Protein AF-A0A2S6GSI5-F1 (afdb_monomer_lite)

InterPro domains:
  IPR025392 Domain of unknown function DUF4124 [PF13511] (8-55)

Radius of gyration: 44.53 Å; chains: 1; bounding box: 87×46×123 Å

Organism: NCBI:txid173365

pLDDT: mean 74.63, std 19.31, range [45.38, 98.5]

Foldseek 3Di:
DVVVVVVVVVVPPPPPQQFWKWAQDPVRDTDTDSDDDPHGPDIDTDHDDDDDVVVVVVVVVVVVVVVVVVVVVVVVVVVVVVVVVVVVVVVVVVVVVVVVVVVVVVVVVVVVVVVVVVVVVVPPDPPDDDPDDDDDDDDDDDDDDDDDDPPPPPPPPPVPPPPPPDDDDD

Sequence (170 aa):
MKKIFFILLILGISSAYAEVFKCQLKSGKTVYQSTPCQSAIKQQAIEIPKPDPRKIAEEEAKLKAWKEDFAAREAARIKAEKELQAELDRKASVEALKKSAEYQQQQAYEAKRQADALERQNMQPPQFYPYYYPSYQSLPAYPSRIPHQHQKTGKDNDGSGRAKIIFNWK

Secondary structure (DSSP, 8-state):
-HHHHHHHHHHTS------EEEEE-TTS-EEEESS--SS-S-EEEEPPPPPPHHHHHHHHHHHHHHHHHHHHHHHHHHHHHHHHHHHHHHHHHHHHHHHHHHHHHHHHHHHHHHHHHHHHHHTS---------------PPPPP--------------------------

Structure (mmCIF, N/CA/C/O backbone):
data_AF-A0A2S6GSI5-F1
#
_entry.id   AF-A0A2S6GSI5-F1
#
loop_
_atom_site.group_PDB
_atom_site.id
_atom_site.type_symbol
_atom_site.label_atom_id
_atom_site.label_alt_id
_atom_site.label_comp_id
_atom_site.label_asym_id
_atom_site.label_entity_id
_atom_site.label_seq_id
_atom_site.pdbx_PDB_ins_code
_atom_site.Cartn_x
_atom_site.Cartn_y
_atom_site.Cartn_z
_atom_site.occupancy
_atom_site.B_iso_or_equiv
_atom_site.auth_seq_id
_atom_site.auth_comp_id
_atom_site.auth_asym_id
_atom_site.auth_atom_id
_atom_site.pdbx_PDB_model_num
ATOM 1 N N . MET A 1 1 ? 2.744 -25.212 31.566 1.00 50.31 1 MET A N 1
ATOM 2 C CA . MET A 1 1 ? 2.014 -23.928 31.418 1.00 50.31 1 MET A CA 1
ATOM 3 C C . MET A 1 1 ? 0.619 -23.887 32.076 1.00 50.31 1 MET A C 1
ATOM 5 O O . MET A 1 1 ? -0.067 -22.889 31.942 1.00 50.31 1 MET A O 1
ATOM 9 N N . LYS A 1 2 ? 0.197 -24.901 32.856 1.00 55.94 2 LYS A N 1
ATOM 10 C CA . LYS A 1 2 ? -1.124 -24.921 33.532 1.00 55.94 2 LYS A CA 1
ATOM 11 C C . LYS A 1 2 ? -1.199 -24.100 34.834 1.00 55.94 2 LYS A C 1
ATOM 13 O O . LYS A 1 2 ? -2.281 -23.721 35.253 1.00 55.94 2 LYS A O 1
ATOM 18 N N . LYS A 1 3 ? -0.052 -23.802 35.462 1.00 57.28 3 LYS A N 1
ATOM 19 C CA . LYS A 1 3 ? 0.019 -23.090 36.755 1.00 57.28 3 LYS A CA 1
ATOM 20 C C . LYS A 1 3 ? -0.190 -21.572 36.639 1.00 57.28 3 LYS A C 1
ATOM 22 O O . LYS A 1 3 ? -0.630 -20.951 37.593 1.00 57.28 3 LYS A O 1
ATOM 27 N N . ILE A 1 4 ? 0.072 -20.992 35.465 1.00 68.00 4 ILE A N 1
ATOM 28 C CA . ILE A 1 4 ? -0.082 -19.546 35.221 1.00 68.00 4 ILE A CA 1
ATOM 29 C C . ILE A 1 4 ? -1.569 -19.165 35.129 1.00 68.00 4 ILE A C 1
ATOM 31 O O . ILE A 1 4 ? -1.968 -18.113 35.619 1.00 68.00 4 ILE A O 1
ATOM 35 N N . PHE A 1 5 ? -2.409 -20.063 34.601 1.00 62.84 5 PHE A N 1
ATOM 36 C CA . PHE A 1 5 ? -3.861 -19.865 34.537 1.00 62.84 5 PHE A CA 1
ATOM 37 C C . PHE A 1 5 ? -4.512 -19.752 35.924 1.00 62.84 5 PHE A C 1
ATOM 39 O O . PHE A 1 5 ? -5.444 -18.975 36.097 1.00 62.84 5 PHE A O 1
ATOM 46 N N . PHE A 1 6 ? -3.994 -20.473 36.925 1.00 62.03 6 PHE A N 1
ATOM 47 C CA . PHE A 1 6 ? -4.516 -20.406 38.294 1.00 62.03 6 PHE A CA 1
ATOM 48 C C . PHE A 1 6 ? -4.202 -19.069 38.980 1.00 62.03 6 PHE A C 1
ATOM 50 O O . PHE A 1 6 ? -5.025 -18.565 39.734 1.00 62.03 6 PHE A O 1
ATOM 57 N N . ILE A 1 7 ? -3.047 -18.464 38.682 1.00 66.19 7 ILE A N 1
ATOM 58 C CA . ILE A 1 7 ? -2.658 -17.159 39.238 1.00 66.19 7 ILE A CA 1
ATOM 59 C C . ILE A 1 7 ? -3.551 -16.050 38.664 1.00 66.19 7 ILE A C 1
ATOM 61 O O . ILE A 1 7 ? -4.054 -15.223 39.417 1.00 66.19 7 ILE A O 1
ATOM 65 N N . LEU A 1 8 ? -3.829 -16.073 37.357 1.00 63.62 8 LEU A N 1
ATOM 66 C CA . LEU A 1 8 ? -4.732 -15.108 36.713 1.00 63.62 8 LEU A CA 1
ATOM 67 C C . LEU A 1 8 ? -6.183 -15.209 37.211 1.00 63.62 8 LEU A C 1
ATOM 69 O O . LEU A 1 8 ? -6.857 -14.188 37.316 1.00 63.62 8 LEU A O 1
ATOM 73 N N . LEU A 1 9 ? -6.649 -16.411 37.568 1.00 63.88 9 LEU A N 1
ATOM 74 C CA . LEU A 1 9 ? -8.000 -16.622 38.096 1.00 63.88 9 LEU A CA 1
ATOM 75 C C . LEU A 1 9 ? -8.190 -16.010 39.499 1.00 63.88 9 LEU A C 1
ATOM 77 O O . LEU A 1 9 ? -9.261 -15.495 39.803 1.00 63.88 9 LEU A O 1
ATOM 81 N N . ILE A 1 10 ? -7.151 -16.023 40.342 1.00 62.16 10 ILE A N 1
ATOM 82 C CA . ILE A 1 10 ? -7.217 -15.492 41.717 1.00 62.16 10 ILE A CA 1
ATOM 83 C C . ILE A 1 10 ? -7.240 -13.954 41.725 1.00 62.16 10 ILE A C 1
ATOM 85 O O . ILE A 1 10 ? -7.885 -13.354 42.583 1.00 62.16 10 ILE A O 1
ATOM 89 N N . LEU A 1 11 ? -6.608 -13.299 40.743 1.00 58.34 11 LEU A N 1
ATOM 90 C CA . LEU A 1 11 ? -6.614 -11.833 40.643 1.00 58.34 11 LEU A CA 1
ATOM 91 C C . LEU A 1 11 ? -7.967 -11.247 40.191 1.00 58.34 11 LEU A C 1
ATOM 93 O O . LEU A 1 11 ? -8.198 -10.058 40.392 1.00 58.34 11 LEU A O 1
ATOM 97 N N . GLY A 1 12 ? -8.868 -12.050 39.613 1.00 55.44 12 GLY A N 1
ATOM 98 C CA . GLY A 1 12 ? -10.168 -11.585 39.108 1.00 55.44 12 GLY A CA 1
ATOM 99 C C . GLY A 1 12 ? -11.298 -11.512 40.144 1.00 55.44 12 GLY A C 1
ATOM 100 O O . GLY A 1 12 ? -12.354 -10.967 39.838 1.00 55.44 12 GLY A O 1
ATOM 101 N N . ILE A 1 13 ? -11.110 -12.055 41.354 1.00 56.53 13 ILE A N 1
ATOM 102 C CA . ILE A 1 13 ? -12.193 -12.202 42.352 1.00 56.53 13 ILE A CA 1
ATOM 103 C C . ILE A 1 13 ? -12.272 -10.999 43.309 1.00 56.53 13 ILE A C 1
ATOM 105 O O . ILE A 1 13 ? -13.268 -10.815 44.005 1.00 56.53 13 ILE A O 1
ATOM 109 N N . SER A 1 14 ? -11.275 -10.112 43.312 1.00 50.38 14 SER A N 1
ATOM 110 C CA . SER A 1 14 ? -11.303 -8.905 44.145 1.00 50.38 14 SER A CA 1
ATOM 111 C C . SER A 1 14 ? -12.050 -7.762 43.449 1.00 50.38 14 SER A C 1
ATOM 113 O O . SER A 1 14 ? -11.493 -6.701 43.174 1.00 50.38 14 SER A O 1
ATOM 115 N N . SER A 1 15 ? -13.346 -7.950 43.179 1.00 45.88 15 SER A N 1
ATOM 116 C CA . SER A 1 15 ? -14.259 -6.816 43.011 1.00 45.88 15 SER A CA 1
ATOM 117 C C . SER A 1 15 ? -14.499 -6.198 44.391 1.00 45.88 15 SER A C 1
ATOM 119 O O . SER A 1 15 ? -15.543 -6.398 45.013 1.00 45.88 15 SER A O 1
ATOM 121 N N . ALA A 1 16 ? -13.490 -5.505 44.917 1.00 51.78 16 ALA A N 1
ATOM 122 C CA . ALA A 1 16 ? -13.655 -4.690 46.105 1.00 51.78 16 ALA A CA 1
ATOM 123 C C . ALA A 1 16 ? -14.651 -3.582 45.748 1.00 51.78 16 ALA A C 1
ATOM 125 O O . ALA A 1 16 ? -14.355 -2.718 44.921 1.00 51.78 16 ALA A O 1
ATOM 126 N N . TYR A 1 17 ? -15.852 -3.643 46.323 1.00 47.53 17 TYR A N 1
ATOM 127 C CA . TYR A 1 17 ? -16.783 -2.524 46.312 1.00 47.53 17 TYR A CA 1
ATOM 128 C C . TYR A 1 17 ? -16.047 -1.338 46.941 1.00 47.53 17 TYR A C 1
ATOM 130 O O . TYR A 1 17 ? -15.781 -1.326 48.140 1.00 47.53 17 TYR A O 1
ATOM 138 N N . ALA A 1 18 ? -15.593 -0.410 46.101 1.00 61.09 18 ALA A N 1
ATOM 139 C CA . ALA A 1 18 ? -14.756 0.697 46.525 1.00 61.09 18 ALA A CA 1
ATOM 140 C C . ALA A 1 18 ? -15.632 1.741 47.222 1.00 61.09 18 ALA A C 1
ATOM 142 O O . ALA A 1 18 ? -16.114 2.686 46.603 1.00 61.09 18 ALA A O 1
ATOM 143 N N . GLU A 1 19 ? -15.867 1.550 48.515 1.00 61.75 19 GLU A N 1
ATOM 144 C CA . GLU A 1 19 ? -16.396 2.597 49.380 1.00 61.75 19 GLU A CA 1
ATOM 145 C C . GLU A 1 19 ? -15.318 3.681 49.517 1.00 61.75 19 GLU A C 1
ATOM 147 O O . GLU A 1 19 ? -14.198 3.419 49.961 1.00 61.75 19 GLU A O 1
ATOM 152 N N . VAL A 1 20 ? -15.622 4.903 49.072 1.00 68.38 20 VAL A N 1
ATOM 153 C CA . VAL A 1 20 ? -14.706 6.042 49.205 1.00 68.38 20 VAL A CA 1
ATOM 154 C C . VAL A 1 20 ? -15.131 6.847 50.424 1.00 68.38 20 VAL A C 1
ATOM 156 O O . VAL A 1 20 ? -16.208 7.444 50.458 1.00 68.38 20 VAL A O 1
ATOM 159 N N . PHE A 1 21 ? -14.274 6.883 51.439 1.00 68.94 21 PHE A N 1
ATOM 160 C CA . PHE A 1 21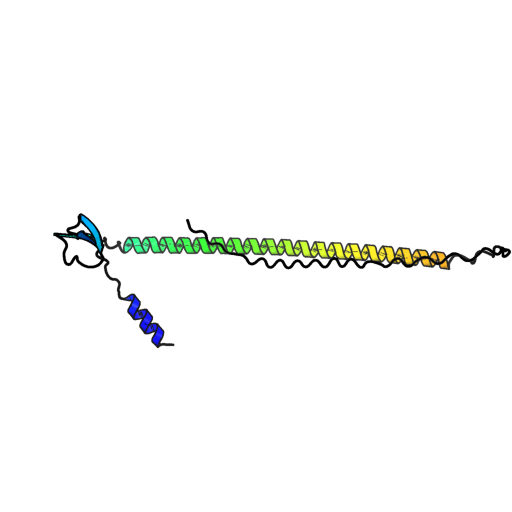 ? -14.504 7.640 52.660 1.00 68.94 21 PHE A CA 1
ATOM 161 C C . PHE A 1 21 ? -13.872 9.022 52.547 1.00 68.94 21 PHE A C 1
ATOM 163 O O . PHE A 1 21 ? -12.680 9.165 52.259 1.00 68.94 21 PHE A O 1
ATOM 170 N N . LYS A 1 22 ? -14.667 10.061 52.808 1.00 74.25 22 LYS A N 1
ATOM 171 C CA . LYS A 1 22 ? -14.162 11.430 52.948 1.00 74.25 22 LYS A CA 1
ATOM 172 C C . LYS A 1 22 ? -13.726 11.658 54.395 1.00 74.25 22 LYS A C 1
ATOM 174 O O . LYS A 1 22 ? -14.571 11.802 55.278 1.00 74.25 22 LYS A O 1
ATOM 179 N N . CYS A 1 23 ? -12.420 11.721 54.635 1.00 75.19 23 CYS A N 1
ATOM 180 C CA . CYS A 1 23 ? -11.842 11.994 55.948 1.00 75.19 23 CYS A CA 1
ATOM 181 C C . CYS A 1 23 ? -11.523 13.487 56.095 1.00 75.19 23 CYS A C 1
ATOM 183 O O . CYS A 1 23 ? -10.783 14.048 55.283 1.00 75.19 23 CYS A O 1
ATOM 185 N N . GLN A 1 24 ? -12.029 14.132 57.150 1.00 76.19 24 GLN A N 1
ATOM 186 C CA . GLN A 1 24 ? -11.548 15.449 57.586 1.00 76.19 24 GLN A CA 1
ATOM 187 C C . GLN A 1 24 ? -10.546 15.282 58.731 1.00 76.19 24 GLN A C 1
ATOM 189 O O . GLN A 1 24 ? -10.906 14.839 59.825 1.00 76.19 24 GLN A O 1
ATOM 194 N N . LEU A 1 25 ? -9.282 15.626 58.474 1.00 73.38 25 LEU A N 1
ATOM 195 C CA . LEU A 1 25 ? -8.243 15.622 59.500 1.00 73.38 25 LEU A CA 1
ATOM 196 C C . LEU A 1 25 ? -8.404 16.831 60.431 1.00 73.38 25 LEU A C 1
ATOM 198 O O . LEU A 1 25 ? -8.925 17.871 60.034 1.00 73.38 25 LEU A O 1
ATOM 202 N N . LYS A 1 26 ? -7.870 16.728 61.654 1.00 71.06 26 LYS A N 1
ATOM 203 C CA . LYS A 1 26 ? -7.852 17.828 62.642 1.00 71.06 26 LYS A CA 1
ATOM 204 C C . LYS A 1 26 ? -7.150 19.100 62.139 1.00 71.06 26 LYS A C 1
ATOM 206 O O . LYS A 1 26 ? -7.404 20.176 62.657 1.00 71.06 26 LYS A O 1
ATOM 211 N N . SER A 1 27 ? -6.303 18.980 61.116 1.00 73.50 27 SER A N 1
ATOM 212 C CA . SER A 1 27 ? -5.644 20.093 60.422 1.00 73.50 27 SER A CA 1
ATOM 213 C C . SER A 1 27 ? -6.534 20.818 59.399 1.00 73.50 27 SER A C 1
ATOM 215 O O . SER A 1 27 ? -6.054 21.711 58.710 1.00 73.50 27 SER A O 1
ATOM 217 N N . GLY A 1 28 ? -7.800 20.416 59.239 1.00 72.75 28 GLY A N 1
ATOM 218 C CA . GLY A 1 28 ? -8.735 20.988 58.260 1.00 72.75 28 GLY A CA 1
ATOM 219 C C . GLY A 1 28 ? -8.588 20.438 56.835 1.00 72.75 28 GLY A C 1
ATOM 220 O O . GLY A 1 28 ? -9.383 20.773 55.959 1.00 72.75 28 GLY A O 1
ATOM 221 N N . LYS A 1 29 ? -7.608 19.561 56.577 1.00 74.50 29 LYS A N 1
ATOM 222 C CA . LYS A 1 29 ? -7.389 18.943 55.260 1.00 74.50 29 LYS A CA 1
ATOM 223 C C . LYS A 1 29 ? -8.383 17.801 55.009 1.00 74.50 29 LYS A C 1
ATOM 225 O O . LYS A 1 29 ? -8.583 16.948 55.875 1.00 74.50 29 LYS A O 1
ATOM 230 N N . THR A 1 30 ? -8.969 17.763 53.810 1.00 77.69 30 THR A N 1
ATOM 231 C CA . THR A 1 30 ? -9.819 16.654 53.342 1.00 77.69 30 THR A CA 1
ATOM 232 C C . THR A 1 30 ? -8.996 15.648 52.544 1.00 77.69 30 THR A C 1
ATOM 234 O O . THR A 1 30 ? -8.213 16.030 51.674 1.00 77.69 30 THR A O 1
ATOM 237 N N . VAL A 1 31 ? -9.150 14.361 52.850 1.00 77.56 31 VAL A N 1
ATOM 238 C CA . VAL A 1 31 ? -8.490 13.260 52.133 1.00 77.56 31 VAL A CA 1
ATOM 239 C C . VAL A 1 31 ? -9.532 12.189 51.830 1.00 77.56 31 VAL A C 1
ATOM 241 O O . VAL A 1 31 ? -10.318 11.833 52.706 1.00 77.56 31 VAL A O 1
ATOM 244 N N . TYR A 1 32 ? -9.545 11.697 50.593 1.00 77.81 32 TYR A N 1
ATOM 245 C CA . TYR A 1 32 ? -10.397 10.588 50.170 1.00 77.81 32 TYR A CA 1
ATOM 246 C C . TYR A 1 32 ? -9.593 9.294 50.262 1.00 77.81 32 TYR A C 1
ATOM 248 O O . TYR A 1 32 ? -8.506 9.208 49.688 1.00 77.81 32 TYR A O 1
ATOM 256 N N . GLN A 1 33 ? -10.091 8.317 51.013 1.00 74.19 33 GLN A N 1
ATOM 257 C CA . GLN A 1 33 ? -9.425 7.029 51.206 1.00 74.19 33 GLN A CA 1
ATOM 258 C C . GLN A 1 33 ? -10.407 5.889 50.954 1.00 74.19 33 GLN A C 1
ATOM 260 O O . GLN A 1 33 ? -11.599 6.022 51.213 1.00 74.19 33 GLN A O 1
ATOM 265 N N . SER A 1 34 ? -9.899 4.762 50.460 1.00 72.75 34 SER A N 1
ATOM 266 C CA . SER A 1 34 ? -10.656 3.511 50.320 1.00 72.75 34 SER A CA 1
ATOM 267 C C . SER A 1 34 ? -10.791 2.743 51.642 1.00 72.75 34 SER A C 1
ATOM 269 O O . SER A 1 34 ? -11.499 1.746 51.712 1.00 72.75 34 SER A O 1
ATOM 271 N N . THR A 1 35 ? -10.102 3.190 52.696 1.00 73.06 35 THR A N 1
ATOM 272 C CA . THR A 1 35 ? -10.132 2.605 54.041 1.00 73.06 35 THR A CA 1
ATOM 273 C C . THR A 1 35 ? -10.807 3.550 55.042 1.00 73.06 35 THR A C 1
ATOM 275 O O . THR A 1 35 ? -10.653 4.768 54.907 1.00 73.06 35 THR A O 1
ATOM 278 N N . PRO A 1 36 ? -11.506 3.033 56.073 1.00 71.00 36 PRO A N 1
ATOM 279 C CA . PRO A 1 36 ? -12.120 3.851 57.118 1.00 71.00 36 PRO A CA 1
ATOM 280 C C . PRO A 1 36 ? -11.113 4.758 57.837 1.00 71.00 36 PRO A C 1
ATOM 282 O O . PRO A 1 36 ? -9.984 4.355 58.123 1.00 71.00 36 PRO A O 1
ATOM 285 N N . CYS A 1 37 ? -11.524 5.983 58.167 1.00 71.62 37 CYS A N 1
ATOM 286 C CA . CYS A 1 37 ? -10.646 6.961 58.802 1.00 71.62 37 CYS A CA 1
ATOM 287 C C . CYS A 1 37 ? -10.364 6.559 60.266 1.00 71.62 37 CYS A C 1
ATOM 289 O O . CYS A 1 37 ? -11.254 6.653 61.103 1.00 71.62 37 CYS A O 1
ATOM 291 N N . GLN A 1 38 ? -9.128 6.186 60.619 1.00 65.44 38 GLN A N 1
ATOM 292 C CA . GLN A 1 38 ? -8.787 5.790 62.001 1.00 65.44 38 GLN A CA 1
ATOM 293 C C . GLN A 1 38 ? -8.900 6.926 63.043 1.00 65.44 38 GLN A C 1
ATOM 295 O O . GLN A 1 38 ? -9.008 6.650 64.233 1.00 65.44 38 GLN A O 1
ATOM 300 N N . SER A 1 39 ? -8.843 8.203 62.633 1.00 61.09 39 SER A N 1
ATOM 301 C CA . SER A 1 39 ? -8.720 9.351 63.556 1.00 61.09 39 SER A CA 1
ATOM 302 C C . SER A 1 39 ? -9.481 10.624 63.139 1.00 61.09 39 SER A C 1
ATOM 304 O O . SER A 1 39 ? -9.190 11.717 63.638 1.00 61.09 39 SER A O 1
ATOM 306 N N . ALA A 1 40 ? -10.451 10.516 62.223 1.00 56.25 40 ALA A N 1
ATOM 307 C CA . ALA A 1 40 ? -11.225 11.664 61.735 1.00 56.25 40 ALA A CA 1
ATOM 308 C C . ALA A 1 40 ? -12.460 11.954 62.608 1.00 56.25 40 ALA A C 1
ATOM 310 O O . ALA A 1 40 ? -13.137 11.041 63.064 1.00 56.25 40 ALA A O 1
ATOM 311 N N . ILE A 1 41 ? -12.779 13.242 62.798 1.00 57.06 41 ILE A N 1
ATOM 312 C CA . ILE A 1 41 ? -13.914 13.715 63.622 1.00 57.06 41 ILE A CA 1
ATOM 313 C C . ILE A 1 41 ? -15.270 13.409 62.953 1.00 57.06 41 ILE A C 1
ATOM 315 O O . ILE A 1 41 ? -16.281 13.257 63.634 1.00 57.06 41 ILE A O 1
ATOM 319 N N . LYS A 1 42 ? -15.302 13.317 61.617 1.00 55.66 42 LYS A N 1
ATOM 320 C CA . LYS A 1 42 ? -16.481 12.947 60.823 1.00 55.66 42 LYS A CA 1
ATOM 321 C C . LYS A 1 42 ? -16.048 12.090 59.634 1.00 55.66 42 LYS A C 1
ATOM 323 O O . LYS A 1 42 ? -15.140 12.479 58.898 1.00 55.66 42 LYS A O 1
ATOM 328 N N . GLN A 1 43 ? -16.712 10.952 59.453 1.00 52.25 43 GLN A N 1
ATOM 329 C CA . GLN A 1 43 ? -16.573 10.062 58.303 1.00 52.25 43 GLN A CA 1
ATOM 330 C C . GLN A 1 43 ? -17.906 10.057 57.556 1.00 52.25 43 GLN A C 1
ATOM 332 O O . GLN A 1 43 ? -18.955 9.856 58.163 1.00 52.25 43 GLN A O 1
ATOM 337 N N . GLN A 1 44 ? -17.865 10.303 56.249 1.00 59.81 44 GLN A N 1
ATOM 338 C CA . GLN A 1 44 ? -19.024 10.164 55.372 1.00 59.81 44 GLN A CA 1
ATOM 339 C C . GLN A 1 44 ? -18.655 9.148 54.293 1.00 59.81 44 GLN A C 1
ATOM 341 O O . GLN A 1 44 ? -17.707 9.370 53.533 1.00 59.81 44 GLN A O 1
ATOM 346 N N . ALA A 1 45 ? -19.344 8.007 54.301 1.00 58.31 45 ALA A N 1
ATOM 347 C CA . ALA A 1 45 ? -19.236 7.003 53.256 1.00 58.31 45 ALA A CA 1
ATOM 348 C C . ALA A 1 45 ? -19.924 7.547 52.002 1.00 58.31 45 ALA A C 1
ATOM 350 O O . ALA A 1 45 ? -21.074 7.986 52.064 1.00 58.31 45 ALA A O 1
ATOM 351 N N . ILE A 1 46 ? -19.203 7.580 50.885 1.00 63.53 46 ILE A N 1
ATOM 352 C CA . ILE A 1 46 ? -19.783 7.904 49.587 1.00 63.53 46 ILE A CA 1
ATOM 353 C C . ILE A 1 46 ? -20.165 6.570 48.955 1.00 63.53 46 ILE A C 1
ATOM 355 O O . ILE A 1 46 ? -19.300 5.827 48.491 1.00 63.53 46 ILE A O 1
ATOM 359 N N . GLU A 1 47 ? -21.457 6.251 48.978 1.00 63.81 47 GLU A N 1
ATOM 360 C CA . GLU A 1 47 ? -21.984 5.075 48.294 1.00 63.81 47 GLU A CA 1
ATOM 361 C C . GLU A 1 47 ? -21.939 5.308 46.783 1.00 63.81 47 GLU A C 1
ATOM 363 O O . GLU A 1 47 ? -22.578 6.219 46.253 1.00 63.81 47 GLU A O 1
ATOM 368 N N . ILE A 1 48 ? -21.163 4.484 46.077 1.00 69.31 48 ILE A N 1
ATOM 369 C CA . ILE A 1 48 ? -21.188 4.451 44.616 1.00 69.31 48 ILE A CA 1
ATOM 370 C C . ILE A 1 48 ? -22.392 3.591 44.209 1.00 69.31 48 ILE A C 1
ATOM 372 O O . ILE A 1 48 ? -22.414 2.397 44.528 1.00 69.31 48 ILE A O 1
ATOM 376 N N . PRO A 1 49 ? -23.399 4.153 43.517 1.00 71.81 49 PRO A N 1
ATOM 377 C CA . PRO A 1 49 ? -24.579 3.397 43.127 1.00 71.81 49 PRO A CA 1
ATOM 378 C C . PRO A 1 49 ? -24.186 2.273 42.165 1.00 71.81 49 PRO A C 1
ATOM 380 O O . PRO A 1 49 ? -23.492 2.496 41.170 1.00 71.81 49 PRO A O 1
ATOM 383 N N . LYS A 1 50 ? -24.637 1.050 42.465 1.00 75.00 50 LYS A N 1
ATOM 384 C CA . LYS A 1 50 ? -24.410 -0.108 41.596 1.00 75.00 50 LYS A CA 1
ATOM 385 C C . LYS A 1 50 ? -25.090 0.143 40.242 1.00 75.00 50 LYS A C 1
ATOM 387 O O . LYS A 1 50 ? -26.275 0.481 40.228 1.00 75.00 50 LYS A O 1
ATOM 392 N N . PRO A 1 51 ? -24.372 -0.004 39.118 1.00 73.56 51 PRO A N 1
ATOM 393 C CA . PRO A 1 51 ? -24.964 0.183 37.802 1.00 73.56 51 PRO A CA 1
ATOM 394 C C . PRO A 1 51 ? -26.070 -0.850 37.556 1.00 73.56 51 PRO A C 1
ATOM 396 O O . PRO A 1 51 ? -25.942 -2.017 37.926 1.00 73.56 51 PRO A O 1
ATOM 399 N N . ASP A 1 52 ? -27.165 -0.402 36.937 1.00 83.62 52 ASP A N 1
ATOM 400 C CA . ASP A 1 52 ? -28.299 -1.256 36.583 1.00 83.62 52 ASP A CA 1
ATOM 401 C C . ASP A 1 52 ? -27.860 -2.288 35.524 1.00 83.62 52 ASP A C 1
ATOM 403 O O . ASP A 1 52 ? -27.417 -1.886 34.440 1.00 83.62 52 ASP A O 1
ATOM 407 N N . PRO A 1 53 ? -27.987 -3.603 35.789 1.00 82.44 53 PRO A N 1
ATOM 408 C CA . PRO A 1 53 ? -27.569 -4.648 34.856 1.00 82.44 53 PRO A CA 1
ATOM 409 C C . PRO A 1 53 ? -28.255 -4.554 33.486 1.00 82.44 53 PRO A C 1
ATOM 411 O O . PRO A 1 53 ? -27.665 -4.963 32.486 1.00 82.44 53 PRO A O 1
ATOM 414 N N . ARG A 1 54 ? -29.460 -3.970 33.395 1.00 82.44 54 ARG A N 1
ATOM 415 C CA . ARG A 1 54 ? -30.132 -3.751 32.102 1.00 82.44 54 ARG A CA 1
ATOM 416 C C . ARG A 1 54 ? -29.426 -2.704 31.247 1.00 82.44 54 ARG A C 1
ATOM 418 O O . ARG A 1 54 ? -29.311 -2.888 30.039 1.00 82.44 54 ARG A O 1
ATOM 425 N N . LYS A 1 55 ? -28.912 -1.640 31.871 1.00 84.12 55 LYS A N 1
ATOM 426 C CA . LYS A 1 55 ? -28.161 -0.590 31.169 1.00 84.12 55 LYS A CA 1
ATOM 427 C C . LYS A 1 55 ? -26.819 -1.106 30.666 1.00 84.12 55 LYS A C 1
ATOM 429 O O . LYS A 1 55 ? -26.412 -0.752 29.570 1.00 84.12 55 LYS A O 1
ATOM 434 N N . ILE A 1 56 ? -26.162 -1.982 31.428 1.00 86.06 56 ILE A N 1
ATOM 435 C CA . ILE A 1 56 ? -24.909 -2.615 30.994 1.00 86.06 56 ILE A CA 1
ATOM 436 C C . ILE A 1 56 ? -25.151 -3.461 29.739 1.00 86.06 56 ILE A C 1
ATOM 438 O O . ILE A 1 56 ? -24.440 -3.296 28.754 1.00 86.06 56 ILE A O 1
ATOM 442 N N . ALA A 1 57 ? -26.194 -4.297 29.734 1.00 88.62 57 ALA A N 1
ATOM 443 C CA . ALA A 1 57 ? -26.517 -5.138 28.581 1.00 88.62 57 ALA A CA 1
ATOM 444 C C . ALA A 1 57 ? -26.865 -4.321 27.319 1.00 88.62 57 ALA A C 1
ATOM 446 O O . ALA A 1 57 ? -26.480 -4.695 26.211 1.00 88.62 57 ALA A O 1
ATOM 447 N N . GLU A 1 58 ? -27.569 -3.196 27.473 1.00 89.44 58 GLU A N 1
ATOM 448 C CA . GLU A 1 58 ? -27.899 -2.306 26.355 1.00 89.44 58 GLU A CA 1
ATOM 449 C C . GLU A 1 58 ? -26.651 -1.620 25.777 1.00 89.44 58 GLU A C 1
ATOM 451 O O . GLU A 1 58 ? -26.464 -1.586 24.559 1.00 89.44 58 GLU A O 1
ATOM 456 N N . GLU A 1 59 ? -25.763 -1.116 26.635 1.00 89.94 59 GLU A N 1
ATOM 457 C CA . GLU A 1 59 ? -24.516 -0.479 26.203 1.00 89.94 59 GLU A CA 1
ATOM 458 C C . GLU A 1 59 ? -23.531 -1.488 25.591 1.00 89.94 59 GLU A C 1
ATOM 460 O O . GLU A 1 59 ? -22.868 -1.184 24.598 1.00 89.94 59 GLU A O 1
ATOM 465 N N . GLU A 1 60 ? -23.484 -2.723 26.096 1.00 91.06 60 GLU A N 1
ATOM 466 C CA . GLU A 1 60 ? -22.719 -3.811 25.478 1.00 91.06 60 GLU A CA 1
ATOM 467 C C . GLU A 1 60 ? -23.251 -4.167 24.084 1.00 91.06 60 GLU A C 1
ATOM 469 O O . GLU A 1 60 ? -22.461 -4.364 23.153 1.00 91.06 60 GLU A O 1
ATOM 474 N N . ALA A 1 61 ? -24.575 -4.194 23.905 1.00 92.81 61 ALA A N 1
ATOM 475 C CA . ALA A 1 61 ? -25.192 -4.424 22.602 1.00 92.81 61 ALA A CA 1
ATOM 476 C C . ALA A 1 61 ? -24.869 -3.293 21.611 1.00 92.81 61 ALA A C 1
ATOM 478 O O . ALA A 1 61 ? -24.486 -3.569 20.470 1.00 92.81 61 ALA A O 1
ATOM 479 N N . LYS A 1 62 ? -24.939 -2.028 22.050 1.00 93.75 62 LYS A N 1
ATOM 480 C CA . LYS A 1 62 ? -24.536 -0.865 21.237 1.00 93.75 62 LYS A CA 1
ATOM 481 C C . LYS A 1 62 ? -23.059 -0.921 20.864 1.00 93.75 62 LYS A C 1
ATOM 483 O O . LYS A 1 62 ? -22.712 -0.691 19.706 1.00 93.75 62 LYS A O 1
ATOM 488 N N . LEU A 1 63 ? -22.189 -1.272 21.811 1.00 95.06 63 LEU A N 1
ATOM 489 C CA . LEU A 1 63 ? -20.755 -1.400 21.560 1.00 95.06 63 LEU A CA 1
ATOM 490 C C . LEU A 1 63 ? -20.463 -2.513 20.551 1.00 95.06 63 LEU A C 1
ATOM 492 O O . LEU A 1 63 ? -19.598 -2.349 19.690 1.00 95.06 63 LEU A O 1
ATOM 496 N N . LYS A 1 64 ? -21.174 -3.640 20.643 1.00 96.50 64 LYS A N 1
ATOM 497 C CA . LYS A 1 64 ? -21.041 -4.740 19.687 1.00 96.50 64 LYS A CA 1
ATOM 498 C C . LYS A 1 64 ? -21.473 -4.309 18.284 1.00 96.50 64 LYS A C 1
ATOM 500 O O . LYS A 1 64 ? -20.691 -4.476 17.352 1.00 96.50 64 LYS A O 1
ATOM 505 N N . ALA A 1 65 ? -22.641 -3.682 18.155 1.00 96.75 65 ALA A N 1
ATOM 506 C CA . ALA A 1 65 ? -23.131 -3.170 16.875 1.00 96.75 65 ALA A CA 1
ATOM 507 C C . ALA A 1 65 ? -22.170 -2.137 16.260 1.00 96.75 65 ALA A C 1
ATOM 509 O O . ALA A 1 65 ? -21.860 -2.201 15.073 1.00 96.75 65 ALA A O 1
ATOM 510 N N . TRP A 1 66 ? -21.630 -1.226 17.076 1.00 97.06 66 TRP A N 1
ATOM 511 C CA . TRP A 1 66 ? -20.644 -0.247 16.620 1.00 97.06 66 TRP A CA 1
ATOM 512 C C . TRP A 1 66 ? -19.344 -0.904 16.140 1.00 97.06 66 TRP A C 1
ATOM 514 O O . TRP A 1 66 ? -18.809 -0.519 15.102 1.00 97.06 66 TRP A O 1
ATOM 524 N N . LYS A 1 67 ? -18.841 -1.919 16.857 1.00 97.38 67 LYS A N 1
ATOM 525 C CA . LYS A 1 67 ? -17.637 -2.664 16.451 1.00 97.38 67 LYS A CA 1
ATOM 526 C C . LYS A 1 67 ? -17.839 -3.399 15.130 1.00 97.38 67 LYS A C 1
ATOM 528 O O . LYS A 1 67 ? -16.925 -3.418 14.310 1.00 97.38 67 LYS A O 1
ATOM 533 N N . GLU A 1 68 ? -19.008 -4.000 14.933 1.0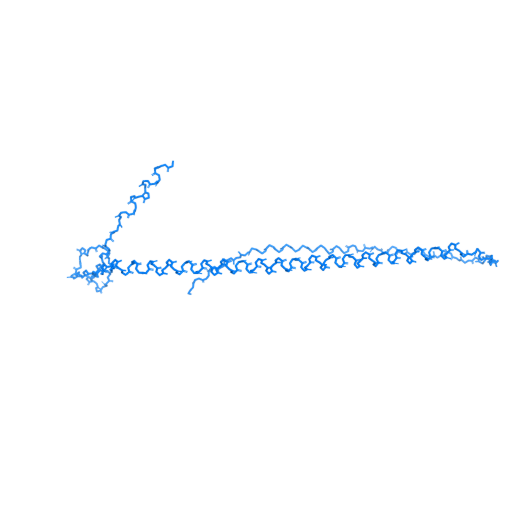0 97.38 68 GLU A N 1
ATOM 534 C CA . GLU A 1 68 ? -19.355 -4.700 13.694 1.00 97.38 68 GLU A CA 1
ATOM 535 C C . GLU A 1 68 ? -19.438 -3.730 12.508 1.00 97.38 68 GLU A C 1
ATOM 537 O O . GLU A 1 68 ? -18.818 -3.982 11.474 1.00 97.38 68 GLU A O 1
ATOM 542 N N . ASP A 1 69 ? -20.107 -2.584 12.672 1.00 96.69 69 ASP A N 1
ATOM 543 C CA . ASP A 1 69 ? -20.190 -1.552 11.630 1.00 96.69 69 ASP A CA 1
ATOM 544 C C . ASP A 1 69 ? -18.811 -0.942 11.320 1.00 96.69 69 ASP A C 1
ATOM 546 O O . ASP A 1 69 ? -18.424 -0.796 10.159 1.00 96.69 69 ASP A O 1
ATOM 550 N N . PHE A 1 70 ? -18.009 -0.661 12.351 1.00 97.50 70 PHE A N 1
ATOM 551 C CA . PHE A 1 70 ? -16.640 -0.183 12.172 1.00 97.50 70 PHE A CA 1
ATOM 552 C C . PHE A 1 70 ? -15.784 -1.193 11.397 1.00 97.50 70 PHE A C 1
ATOM 554 O O . PHE A 1 70 ? -15.109 -0.820 10.438 1.00 97.50 70 PHE A O 1
ATOM 561 N N . ALA A 1 71 ? -15.845 -2.476 11.764 1.00 97.56 71 ALA A N 1
ATOM 562 C CA . ALA A 1 71 ? -15.108 -3.531 11.075 1.00 97.56 71 ALA A CA 1
ATOM 563 C C . ALA A 1 71 ? -15.549 -3.683 9.611 1.00 97.56 71 ALA A C 1
ATOM 565 O O . ALA A 1 71 ? -14.701 -3.856 8.733 1.00 97.56 71 ALA A O 1
ATOM 566 N N . ALA A 1 72 ? -16.850 -3.576 9.328 1.00 97.25 72 ALA A N 1
ATOM 567 C CA . ALA A 1 72 ? -17.376 -3.639 7.967 1.00 97.25 72 ALA A CA 1
ATOM 568 C C . ALA A 1 72 ? -16.881 -2.466 7.104 1.00 97.25 72 ALA A C 1
ATOM 570 O O . ALA A 1 72 ? -16.421 -2.674 5.977 1.00 97.25 72 ALA A O 1
ATOM 571 N N . ARG A 1 73 ? -16.914 -1.241 7.642 1.00 96.81 73 ARG A N 1
ATOM 572 C CA . ARG A 1 73 ? -16.407 -0.043 6.951 1.00 96.81 73 ARG A CA 1
ATOM 573 C C . ARG A 1 73 ? -14.907 -0.121 6.704 1.00 96.81 73 ARG A C 1
ATOM 575 O O . ARG A 1 73 ? -14.448 0.204 5.611 1.00 96.81 73 ARG A O 1
ATOM 582 N N . GLU A 1 74 ? -14.155 -0.581 7.696 1.00 97.81 74 GLU A N 1
ATOM 583 C CA . GLU A 1 74 ? -12.709 -0.738 7.583 1.00 97.81 74 GLU A CA 1
ATOM 584 C C . GLU A 1 74 ? -12.344 -1.785 6.522 1.00 97.81 74 GLU A C 1
ATOM 586 O O . GLU A 1 74 ? -11.507 -1.532 5.656 1.00 97.81 74 GLU A O 1
ATOM 591 N N . ALA A 1 75 ? -13.037 -2.927 6.508 1.00 97.81 75 ALA A N 1
ATOM 592 C CA . ALA A 1 75 ? -12.850 -3.956 5.489 1.00 97.81 75 ALA A CA 1
ATOM 593 C C . ALA A 1 75 ? -13.174 -3.441 4.075 1.00 97.81 75 ALA A C 1
ATOM 595 O O . ALA A 1 75 ? -12.427 -3.716 3.132 1.00 97.81 75 ALA A O 1
ATOM 596 N N . ALA A 1 76 ? -14.251 -2.663 3.924 1.00 97.62 76 ALA A N 1
ATOM 597 C CA . ALA A 1 76 ? -14.610 -2.037 2.654 1.00 97.62 76 ALA A CA 1
ATOM 598 C C . ALA A 1 76 ? -13.547 -1.030 2.189 1.00 97.62 76 ALA A C 1
ATOM 600 O O . ALA A 1 76 ? -13.165 -1.044 1.018 1.00 97.62 76 ALA A O 1
ATOM 601 N N . ARG A 1 77 ? -13.020 -0.206 3.103 1.00 97.88 77 ARG A N 1
ATOM 602 C CA . ARG A 1 77 ? -11.946 0.752 2.810 1.00 97.88 77 ARG A CA 1
ATOM 603 C C . ARG A 1 77 ? -10.675 0.051 2.338 1.00 97.88 77 ARG A C 1
ATOM 605 O O . ARG A 1 77 ? -10.156 0.393 1.281 1.00 97.88 77 ARG A O 1
ATOM 612 N N . ILE A 1 78 ? -10.220 -0.962 3.077 1.00 97.94 78 ILE A N 1
ATOM 613 C CA . ILE A 1 78 ? -9.024 -1.741 2.723 1.00 97.94 78 ILE A CA 1
ATOM 614 C C . ILE A 1 78 ? -9.203 -2.416 1.359 1.00 97.94 78 ILE A C 1
ATOM 616 O O . ILE A 1 78 ? -8.265 -2.473 0.564 1.00 97.94 78 ILE A O 1
ATOM 620 N N . LYS A 1 79 ? -10.399 -2.939 1.067 1.00 98.00 79 LYS A N 1
ATOM 621 C CA . LYS A 1 79 ? -10.689 -3.547 -0.235 1.00 98.00 79 LYS A CA 1
ATOM 622 C C . LYS A 1 79 ? -10.601 -2.519 -1.367 1.00 98.00 79 LYS A C 1
ATOM 624 O O . LYS A 1 79 ? -9.919 -2.785 -2.352 1.00 98.00 79 LYS A O 1
ATOM 629 N N . ALA A 1 80 ? -11.221 -1.352 -1.204 1.00 97.94 80 ALA A N 1
ATOM 630 C CA . ALA A 1 80 ? -11.179 -0.283 -2.201 1.00 97.94 80 ALA A CA 1
ATOM 631 C C . ALA A 1 80 ? -9.750 0.232 -2.446 1.00 97.94 80 ALA A C 1
ATOM 633 O O . ALA A 1 80 ? -9.358 0.454 -3.590 1.00 97.94 80 ALA A O 1
ATOM 634 N N . GLU A 1 81 ? -8.946 0.373 -1.390 1.00 97.75 81 GLU A N 1
ATOM 635 C CA . GLU A 1 81 ? -7.542 0.782 -1.504 1.00 97.75 81 GLU A CA 1
ATOM 636 C C . GLU A 1 81 ? -6.706 -0.254 -2.268 1.00 97.75 81 GLU A C 1
ATOM 638 O O . GLU A 1 81 ? -5.936 0.104 -3.159 1.00 97.75 81 GLU A O 1
ATOM 643 N N . LYS A 1 82 ? -6.905 -1.548 -1.988 1.00 97.94 82 LYS A N 1
ATOM 644 C CA . LYS A 1 82 ? -6.234 -2.629 -2.727 1.00 97.94 82 LYS A CA 1
ATOM 645 C C . LYS A 1 82 ? -6.617 -2.652 -4.203 1.00 97.94 82 LYS A C 1
ATOM 647 O O . LYS A 1 82 ? -5.747 -2.852 -5.045 1.00 97.94 82 LYS A O 1
ATOM 652 N N . GLU A 1 83 ? -7.895 -2.461 -4.518 1.00 97.88 83 GLU A N 1
ATOM 653 C CA . GLU A 1 83 ? -8.372 -2.398 -5.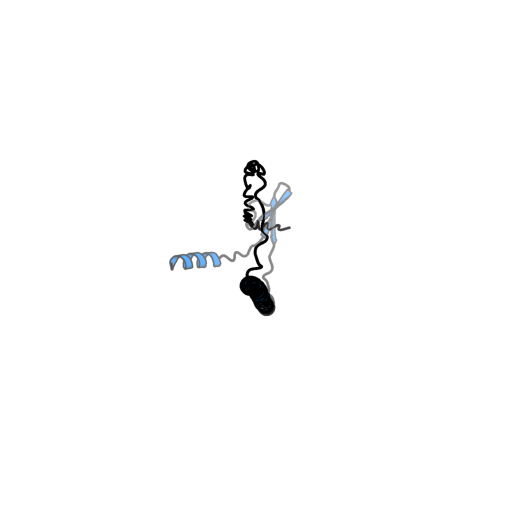905 1.00 97.88 83 GLU A CA 1
ATOM 654 C C . GLU A 1 83 ? -7.780 -1.192 -6.644 1.00 97.88 83 GLU A C 1
ATOM 656 O O . GLU A 1 83 ? -7.312 -1.333 -7.776 1.00 97.88 83 GLU A O 1
ATOM 661 N N . LEU A 1 84 ? -7.719 -0.029 -5.989 1.00 98.19 84 LEU A N 1
ATOM 662 C CA . LEU A 1 84 ? -7.084 1.163 -6.548 1.00 98.19 84 LEU A CA 1
ATOM 663 C C . LEU A 1 84 ? -5.592 0.933 -6.818 1.00 98.19 84 LEU A C 1
ATOM 665 O O . LEU A 1 84 ? -5.115 1.251 -7.908 1.00 98.19 84 LEU A O 1
ATOM 669 N N . GLN A 1 85 ? -4.869 0.357 -5.855 1.00 97.88 85 GLN A N 1
ATOM 670 C CA . GLN A 1 85 ? -3.446 0.065 -6.013 1.00 97.88 85 GLN A CA 1
ATOM 671 C C . GLN A 1 85 ? -3.203 -0.930 -7.152 1.00 97.88 85 GLN A C 1
ATOM 673 O O . GLN A 1 85 ? -2.337 -0.696 -7.991 1.00 97.88 85 GLN A O 1
ATOM 678 N N . ALA A 1 86 ? -4.009 -1.991 -7.242 1.00 98.00 86 ALA A N 1
ATOM 679 C CA . ALA A 1 86 ? -3.901 -2.969 -8.318 1.00 98.00 86 ALA A CA 1
ATOM 680 C C . ALA A 1 86 ? -4.112 -2.335 -9.706 1.00 98.00 86 ALA A C 1
ATOM 682 O O . ALA A 1 86 ? -3.408 -2.680 -10.657 1.00 98.00 86 ALA A O 1
ATOM 683 N N . GLU A 1 87 ? -5.042 -1.384 -9.838 1.00 97.81 87 GLU A N 1
ATOM 684 C CA . GLU A 1 87 ? -5.254 -0.677 -11.106 1.00 97.81 87 GLU A CA 1
ATOM 685 C C . GLU A 1 87 ? -4.093 0.271 -11.442 1.00 97.81 87 GLU A C 1
ATOM 687 O O . GLU A 1 87 ? -3.699 0.369 -12.608 1.00 97.81 87 GLU A O 1
ATOM 692 N N . LEU A 1 88 ? -3.521 0.950 -10.443 1.00 98.25 88 LEU A N 1
ATOM 693 C CA . LEU A 1 88 ? -2.330 1.783 -10.629 1.00 98.25 88 LEU A CA 1
ATOM 694 C C . LEU A 1 88 ? -1.127 0.946 -11.069 1.00 98.25 88 LEU A C 1
ATOM 696 O O . LEU A 1 88 ? -0.471 1.302 -12.049 1.00 98.25 88 LEU A O 1
ATOM 700 N N . ASP A 1 89 ? -0.889 -0.189 -10.416 1.00 98.12 89 ASP A N 1
ATOM 701 C CA . ASP A 1 89 ? 0.196 -1.109 -10.760 1.00 98.12 89 ASP A CA 1
ATOM 702 C C . ASP A 1 89 ? 0.006 -1.673 -12.174 1.00 98.12 89 ASP A C 1
ATOM 704 O O . ASP A 1 89 ? 0.949 -1.720 -12.971 1.00 98.12 89 ASP A O 1
ATOM 708 N N . ARG A 1 90 ? -1.236 -2.023 -12.543 1.00 97.75 90 ARG A N 1
ATOM 709 C CA . ARG A 1 90 ? -1.564 -2.460 -13.904 1.00 97.75 90 ARG A CA 1
ATOM 710 C C . ARG A 1 90 ? -1.233 -1.373 -14.923 1.00 97.75 90 ARG A C 1
ATOM 712 O O . ARG A 1 90 ? -0.555 -1.659 -15.910 1.00 97.75 90 ARG A O 1
ATOM 719 N N . LYS A 1 91 ? -1.650 -0.127 -14.687 1.00 98.25 91 LYS A N 1
ATOM 720 C CA . LYS A 1 91 ? -1.340 1.003 -15.580 1.00 98.25 91 LYS A CA 1
ATOM 721 C C . LYS A 1 91 ? 0.162 1.253 -15.689 1.00 98.25 91 LYS A C 1
ATOM 723 O O . LYS A 1 91 ? 0.665 1.380 -16.803 1.00 98.25 91 LYS A O 1
ATOM 728 N N . ALA A 1 92 ? 0.874 1.251 -14.565 1.00 98.12 92 ALA A N 1
ATOM 729 C CA . ALA A 1 92 ? 2.322 1.429 -14.534 1.00 98.12 92 ALA A CA 1
ATOM 730 C C . ALA A 1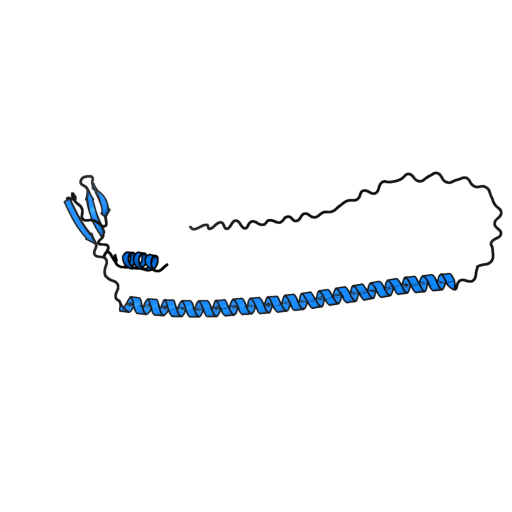 92 ? 3.047 0.326 -15.321 1.00 98.12 92 ALA A C 1
ATOM 732 O O . ALA A 1 92 ? 3.971 0.618 -16.081 1.00 98.12 92 ALA A O 1
ATOM 733 N N . SER A 1 93 ? 2.595 -0.928 -15.207 1.00 97.75 93 SER A N 1
ATOM 734 C CA . SER A 1 93 ? 3.170 -2.051 -15.958 1.00 97.75 93 SER A CA 1
ATOM 735 C C . SER A 1 93 ? 2.985 -1.895 -17.471 1.00 97.75 93 SER A C 1
ATOM 737 O O . SER A 1 93 ? 3.933 -2.078 -18.235 1.00 97.75 93 SER A O 1
ATOM 739 N N . VAL A 1 94 ? 1.794 -1.482 -17.915 1.00 98.25 94 VAL A N 1
ATOM 740 C CA . VAL A 1 94 ? 1.499 -1.256 -19.335 1.00 98.25 94 VAL A CA 1
ATOM 741 C C . VAL A 1 94 ? 2.299 -0.074 -19.874 1.00 98.25 94 VAL A C 1
ATOM 743 O O . VAL A 1 94 ? 2.842 -0.152 -20.974 1.00 98.25 94 VAL A O 1
ATOM 746 N N . GLU A 1 95 ? 2.420 1.010 -19.109 1.00 98.31 95 GLU A N 1
ATOM 747 C CA . GLU A 1 95 ? 3.225 2.165 -19.508 1.00 98.31 95 GLU A CA 1
ATOM 748 C C . GLU A 1 95 ? 4.713 1.808 -19.622 1.00 98.31 95 GLU A C 1
ATOM 750 O O . GLU A 1 95 ? 5.366 2.194 -20.593 1.00 98.31 95 GLU A O 1
ATOM 755 N N . ALA A 1 96 ? 5.246 1.030 -18.675 1.00 98.19 96 ALA A N 1
ATOM 756 C CA . ALA A 1 96 ? 6.624 0.550 -18.726 1.00 98.19 96 ALA A CA 1
ATOM 757 C C . ALA A 1 96 ? 6.877 -0.327 -19.963 1.00 98.19 96 ALA A C 1
ATOM 759 O O . ALA A 1 96 ? 7.883 -0.139 -20.650 1.00 98.19 96 ALA A O 1
ATOM 760 N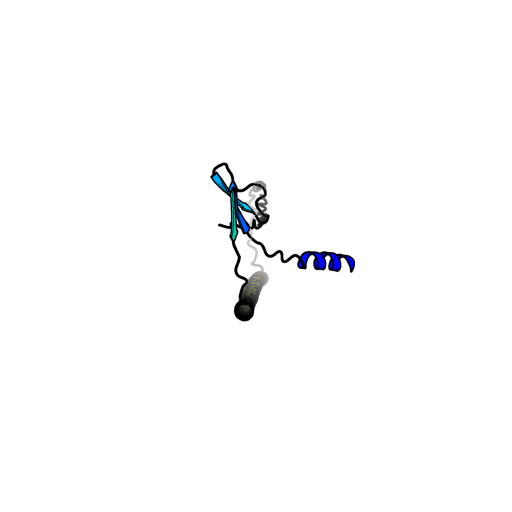 N . LEU A 1 97 ? 5.946 -1.232 -20.286 1.00 98.19 97 LEU A N 1
ATOM 761 C CA . LEU A 1 97 ? 6.005 -2.051 -21.501 1.00 98.19 97 LEU A CA 1
ATOM 762 C C . LEU A 1 97 ? 5.916 -1.209 -22.776 1.00 98.19 97 LEU A C 1
ATOM 764 O O . LEU A 1 97 ? 6.621 -1.471 -23.747 1.00 98.19 97 LEU A O 1
ATOM 768 N N . LYS A 1 98 ? 5.075 -0.173 -22.784 1.00 98.50 98 LYS A N 1
ATOM 769 C CA . LYS A 1 98 ? 4.969 0.733 -23.928 1.00 98.50 98 LYS A CA 1
ATOM 770 C C . LYS A 1 98 ? 6.285 1.477 -24.158 1.00 98.50 98 LYS A C 1
ATOM 772 O O . LYS A 1 98 ? 6.790 1.482 -25.276 1.00 98.50 98 LYS A O 1
ATOM 777 N N . LYS A 1 99 ? 6.876 2.035 -23.098 1.00 98.12 99 LYS A N 1
ATOM 778 C CA . LYS A 1 99 ? 8.171 2.729 -23.178 1.00 98.12 99 LYS A CA 1
ATOM 779 C C . LYS A 1 99 ? 9.298 1.801 -23.621 1.00 98.12 99 LYS A C 1
ATOM 781 O O . LYS A 1 99 ? 10.144 2.211 -24.411 1.00 98.12 99 LYS A O 1
ATOM 786 N N . SER A 1 100 ? 9.320 0.554 -23.145 1.00 98.06 100 SER A N 1
ATOM 787 C CA . SER A 1 100 ? 10.341 -0.405 -23.575 1.00 98.06 100 SER A CA 1
ATOM 788 C C . SER A 1 100 ? 10.181 -0.786 -25.049 1.00 98.06 100 SER A C 1
ATOM 790 O O . SER A 1 100 ? 11.179 -0.829 -25.766 1.00 98.06 100 SER A O 1
ATOM 792 N N . ALA A 1 101 ? 8.948 -0.977 -25.526 1.00 98.19 101 ALA A N 1
ATOM 793 C CA . ALA A 1 101 ? 8.670 -1.229 -26.938 1.00 98.19 101 ALA A CA 1
ATOM 794 C C . ALA A 1 101 ? 9.063 -0.037 -27.828 1.00 98.19 101 ALA A C 1
ATOM 796 O O . ALA A 1 101 ? 9.700 -0.228 -28.863 1.00 98.19 101 ALA A O 1
ATOM 797 N N . GLU A 1 102 ? 8.746 1.192 -27.415 1.00 98.44 102 GLU A N 1
ATOM 798 C CA . GLU A 1 102 ? 9.153 2.416 -28.122 1.00 98.44 102 GLU A CA 1
ATOM 799 C C . GLU A 1 102 ? 10.680 2.535 -28.209 1.00 98.44 102 GLU A C 1
ATOM 801 O O . GLU A 1 102 ? 11.227 2.805 -29.280 1.00 98.44 102 GLU A O 1
ATOM 806 N N . TYR A 1 103 ? 11.383 2.266 -27.108 1.00 98.25 103 TYR A N 1
ATOM 807 C CA . TYR A 1 103 ? 12.843 2.288 -27.082 1.00 98.25 103 TYR A CA 1
ATOM 808 C C . TYR A 1 103 ? 13.457 1.221 -28.003 1.00 98.25 103 TYR A C 1
ATOM 810 O O . TYR A 1 103 ? 14.389 1.510 -28.751 1.00 98.25 103 TYR A O 1
ATOM 818 N N . GLN A 1 104 ? 12.900 0.006 -28.020 1.00 98.19 104 GLN A N 1
ATOM 819 C CA . GLN A 1 104 ? 13.333 -1.052 -28.940 1.00 98.19 104 GLN A CA 1
ATOM 820 C C . GLN A 1 104 ? 13.111 -0.671 -30.408 1.00 98.19 104 GLN A C 1
ATOM 822 O O . GLN A 1 104 ? 13.980 -0.917 -31.244 1.00 98.19 104 GLN A O 1
ATOM 827 N N . GLN A 1 105 ? 11.980 -0.036 -30.731 1.00 98.44 105 GLN A N 1
ATOM 828 C CA . GLN A 1 105 ? 11.722 0.460 -32.085 1.00 98.44 105 GLN A CA 1
ATOM 829 C C . GLN A 1 105 ? 12.740 1.524 -32.505 1.00 98.44 105 GLN A C 1
ATOM 831 O O . GLN A 1 105 ? 13.244 1.475 -33.628 1.00 98.44 105 GLN A O 1
ATOM 836 N N . GLN A 1 106 ? 13.075 2.454 -31.609 1.00 98.12 106 GLN A N 1
ATOM 837 C CA . GLN A 1 106 ? 14.091 3.476 -31.873 1.00 98.12 106 GLN A CA 1
ATOM 838 C C . GLN A 1 106 ? 15.467 2.851 -32.116 1.00 98.12 106 GLN A C 1
ATOM 840 O O . GLN A 1 106 ? 16.104 3.166 -33.120 1.00 98.12 106 GLN A O 1
ATOM 845 N N . GLN A 1 107 ? 15.885 1.902 -31.274 1.00 98.12 107 GLN A N 1
ATOM 846 C CA . GLN A 1 107 ? 17.145 1.183 -31.476 1.00 98.12 107 GLN A CA 1
ATOM 847 C C . GLN A 1 107 ? 17.179 0.432 -32.811 1.00 98.12 107 GLN A C 1
ATOM 849 O O . GLN A 1 107 ? 18.175 0.501 -33.530 1.00 98.12 107 GLN A O 1
ATOM 854 N N . ALA A 1 108 ? 16.094 -0.255 -33.179 1.00 98.19 108 ALA A N 1
ATOM 855 C CA . ALA A 1 108 ? 16.008 -0.956 -34.458 1.00 98.19 108 ALA A CA 1
ATOM 856 C C . ALA A 1 108 ? 16.099 0.013 -35.650 1.00 98.19 108 ALA A C 1
ATOM 858 O O . ALA A 1 108 ? 16.758 -0.285 -36.648 1.00 98.19 108 ALA A O 1
ATOM 859 N N . TYR A 1 109 ? 15.477 1.190 -35.541 1.00 98.31 109 TYR A N 1
ATOM 860 C CA . TYR A 1 109 ? 15.551 2.229 -36.565 1.00 98.31 109 TYR A CA 1
ATOM 861 C C . TYR A 1 109 ? 16.966 2.805 -36.711 1.00 98.31 109 TYR A C 1
ATOM 863 O O . TYR A 1 109 ? 17.459 2.966 -37.831 1.00 98.31 109 TYR A O 1
ATOM 871 N N . GLU A 1 110 ? 17.645 3.083 -35.598 1.00 97.69 110 GLU A N 1
ATOM 872 C CA . GLU A 1 110 ? 19.031 3.559 -35.602 1.00 97.69 110 GLU A CA 1
ATOM 873 C C . GLU A 1 110 ? 19.993 2.510 -36.163 1.00 97.69 110 GLU A C 1
ATOM 875 O O . GLU A 1 110 ? 20.819 2.839 -37.017 1.00 97.69 110 GLU A O 1
ATOM 880 N N . ALA A 1 111 ? 19.845 1.246 -35.759 1.00 97.62 111 ALA A N 1
ATOM 881 C CA . ALA A 1 111 ? 20.636 0.138 -36.286 1.00 97.62 111 ALA A CA 1
ATOM 882 C C . ALA A 1 111 ? 20.443 -0.015 -37.801 1.00 97.62 111 ALA A C 1
ATOM 884 O O . ALA A 1 111 ? 21.420 -0.134 -38.542 1.00 97.62 111 ALA A O 1
ATOM 885 N N . LYS A 1 112 ? 19.196 0.078 -38.282 1.00 98.00 112 LYS A N 1
ATOM 886 C CA . LYS A 1 112 ? 18.901 0.064 -39.719 1.00 98.00 112 LYS A CA 1
ATOM 887 C C . LYS A 1 112 ? 19.576 1.227 -40.445 1.00 98.00 112 LYS A C 1
ATOM 889 O O . LYS A 1 112 ? 20.228 1.015 -41.458 1.00 98.00 112 LYS A O 1
ATOM 894 N N . ARG A 1 113 ? 19.481 2.449 -39.912 1.00 96.69 113 ARG A N 1
ATOM 895 C CA . ARG A 1 113 ? 20.148 3.629 -40.492 1.00 96.69 113 ARG A CA 1
ATOM 896 C C . ARG A 1 113 ? 21.662 3.457 -40.591 1.00 96.69 113 ARG A C 1
ATOM 898 O O . ARG A 1 113 ? 22.251 3.904 -41.573 1.00 96.69 113 ARG A O 1
ATOM 905 N N . GLN A 1 114 ? 22.285 2.846 -39.586 1.00 96.75 114 GLN A N 1
ATOM 906 C CA . GLN A 1 114 ? 23.719 2.557 -39.605 1.00 96.75 114 GLN A CA 1
ATOM 907 C C . GLN A 1 114 ? 24.069 1.504 -40.663 1.00 96.75 114 GLN A C 1
ATOM 909 O O . GLN A 1 114 ? 25.028 1.701 -41.408 1.00 96.75 114 GLN A O 1
ATOM 914 N N . ALA A 1 115 ? 23.272 0.437 -40.776 1.00 96.69 115 ALA A N 1
ATOM 915 C CA . ALA A 1 115 ? 23.447 -0.584 -41.808 1.00 96.69 115 ALA A CA 1
ATOM 916 C C . ALA A 1 115 ? 23.301 0.009 -43.221 1.00 96.69 115 ALA A C 1
ATOM 918 O O . ALA A 1 115 ? 24.208 -0.139 -44.037 1.00 96.69 115 ALA A O 1
ATOM 919 N N . ASP A 1 116 ? 22.239 0.782 -43.472 1.00 96.06 116 ASP A N 1
ATOM 920 C CA . ASP A 1 116 ? 22.003 1.456 -44.756 1.00 96.06 116 ASP A CA 1
ATOM 921 C C . ASP A 1 116 ? 23.158 2.417 -45.118 1.00 96.06 116 ASP A C 1
ATOM 923 O O . ASP A 1 116 ? 23.541 2.548 -46.283 1.00 96.06 116 ASP A O 1
ATOM 927 N N . ALA A 1 117 ? 23.732 3.117 -44.130 1.00 93.94 117 ALA A N 1
ATOM 928 C CA . ALA A 1 117 ? 24.880 3.998 -44.347 1.00 93.94 117 ALA A CA 1
ATOM 929 C C . ALA A 1 117 ? 26.145 3.215 -44.734 1.00 93.94 117 ALA A C 1
ATOM 931 O O . ALA A 1 117 ? 26.884 3.657 -45.617 1.00 93.94 117 ALA A O 1
ATOM 932 N N . LEU A 1 118 ? 26.377 2.057 -44.109 1.00 94.44 118 LEU A N 1
ATOM 933 C CA . LEU A 1 118 ? 27.504 1.183 -44.425 1.00 94.44 118 LEU A CA 1
ATOM 934 C C . LEU A 1 118 ? 27.355 0.547 -45.815 1.00 94.44 118 LEU A C 1
ATOM 936 O O . LEU A 1 118 ? 28.316 0.514 -46.582 1.00 94.44 118 LEU A O 1
ATOM 940 N N . GLU A 1 119 ? 26.149 0.108 -46.182 1.00 92.12 119 GLU A N 1
ATOM 941 C CA . GLU A 1 119 ? 25.866 -0.411 -47.526 1.00 92.12 119 GLU A CA 1
ATOM 942 C C . GLU A 1 119 ? 26.149 0.633 -48.608 1.00 92.12 119 GLU A C 1
ATOM 944 O O . GLU A 1 119 ? 26.786 0.326 -49.615 1.00 92.12 119 GLU A O 1
ATOM 949 N N . ARG A 1 120 ? 25.758 1.893 -48.381 1.00 89.56 120 ARG A N 1
ATOM 950 C CA . ARG A 1 120 ? 26.058 2.995 -49.310 1.00 89.56 120 ARG A CA 1
ATOM 951 C C . ARG A 1 120 ? 27.554 3.254 -49.467 1.00 89.56 120 ARG A C 1
ATOM 953 O O . ARG A 1 120 ? 27.979 3.577 -50.572 1.00 89.56 120 ARG A O 1
ATOM 960 N N . GLN A 1 121 ? 28.340 3.119 -48.397 1.00 85.81 121 GLN A N 1
ATOM 961 C CA . GLN A 1 121 ? 29.801 3.217 -48.486 1.00 85.81 121 GLN A CA 1
ATOM 962 C C . GLN A 1 121 ? 30.382 2.063 -49.309 1.00 85.81 121 GLN A C 1
ATOM 964 O O . GLN A 1 121 ? 31.217 2.295 -50.176 1.00 85.81 121 GLN A O 1
ATOM 969 N N . ASN A 1 122 ? 29.893 0.839 -49.099 1.00 84.75 122 ASN A N 1
ATOM 970 C CA . ASN A 1 122 ? 30.357 -0.340 -49.834 1.00 84.75 122 ASN A CA 1
ATOM 971 C C . ASN A 1 122 ? 29.946 -0.334 -51.318 1.00 84.75 122 ASN A C 1
ATOM 973 O O . ASN A 1 122 ? 30.657 -0.894 -52.148 1.00 84.75 122 ASN A O 1
ATOM 977 N N . MET A 1 123 ? 28.819 0.293 -51.669 1.00 78.50 123 MET A N 1
ATOM 978 C CA . MET A 1 123 ? 28.370 0.448 -53.061 1.00 78.50 123 MET A CA 1
ATOM 979 C C . MET A 1 123 ? 29.059 1.596 -53.806 1.00 78.50 123 MET A C 1
ATOM 981 O O . MET A 1 123 ? 28.867 1.729 -55.016 1.00 78.50 123 MET A O 1
ATOM 985 N N . GLN A 1 124 ? 29.837 2.440 -53.123 1.00 67.56 124 GLN A N 1
ATOM 986 C CA . GLN A 1 124 ? 30.584 3.499 -53.785 1.00 67.56 124 GLN A CA 1
ATOM 987 C C . GLN A 1 124 ? 31.726 2.848 -54.587 1.00 67.56 124 GLN A C 1
ATOM 989 O O . GLN A 1 124 ? 32.628 2.262 -53.984 1.00 67.56 124 GLN A O 1
ATOM 994 N N . PRO A 1 125 ? 31.714 2.899 -55.936 1.00 63.41 125 PRO A N 1
ATOM 995 C CA . PRO A 1 125 ? 32.835 2.387 -56.713 1.00 63.41 125 PRO A CA 1
ATOM 996 C C . PRO A 1 125 ? 34.093 3.164 -56.304 1.00 63.41 125 PRO A C 1
ATOM 998 O O . PRO A 1 125 ? 33.972 4.362 -56.016 1.00 63.41 125 PRO A O 1
ATOM 1001 N N . PRO A 1 126 ? 35.282 2.531 -56.267 1.00 61.12 126 PRO A N 1
ATOM 1002 C CA . PRO A 1 126 ? 36.519 3.226 -55.939 1.00 61.12 126 PRO A CA 1
ATOM 1003 C C . PRO A 1 126 ? 36.667 4.405 -56.898 1.00 61.12 126 PRO A C 1
ATOM 1005 O O . PRO A 1 126 ? 36.914 4.229 -58.092 1.00 61.12 126 PRO A O 1
ATOM 1008 N N . GLN A 1 127 ? 36.432 5.613 -56.384 1.00 59.16 127 GLN A N 1
ATOM 1009 C CA . GLN A 1 127 ? 36.619 6.825 -57.156 1.00 59.16 127 GLN A CA 1
ATOM 1010 C C . GLN A 1 127 ? 38.105 6.904 -57.485 1.00 59.16 127 GLN A C 1
ATOM 1012 O O . GLN A 1 127 ? 38.976 6.865 -56.616 1.00 59.16 127 GLN A O 1
ATOM 1017 N N . PHE A 1 128 ? 38.333 6.911 -58.788 1.00 57.62 128 PHE A N 1
ATOM 1018 C CA . PHE A 1 128 ? 39.592 6.991 -59.492 1.00 57.62 128 PHE A CA 1
ATOM 1019 C C . PHE A 1 128 ? 40.565 7.978 -58.821 1.00 57.62 128 PHE A C 1
ATOM 1021 O O . PHE A 1 128 ? 40.197 9.100 -58.477 1.00 57.62 128 PHE A O 1
ATOM 1028 N N . TYR A 1 129 ? 41.805 7.522 -58.637 1.00 59.00 129 TYR A N 1
ATOM 1029 C CA . TYR A 1 129 ? 42.921 8.217 -57.996 1.00 59.00 129 TYR A CA 1
ATOM 1030 C C . TYR A 1 129 ? 43.026 9.714 -58.350 1.00 59.00 129 TYR A C 1
ATOM 1032 O O . TYR A 1 129 ? 43.273 10.041 -59.514 1.00 59.00 129 TYR A O 1
ATOM 1040 N N . PRO A 1 130 ? 43.012 10.635 -57.369 1.00 55.19 130 PRO A N 1
ATOM 1041 C CA . PRO A 1 130 ? 43.674 11.913 -57.549 1.00 55.19 130 PRO A CA 1
ATOM 1042 C C . PRO A 1 130 ? 45.185 11.690 -57.402 1.00 55.19 130 PRO A C 1
ATOM 1044 O O . PRO A 1 130 ? 45.686 11.349 -56.331 1.00 55.19 130 PRO A O 1
ATOM 1047 N N . TYR A 1 131 ? 45.913 11.867 -58.504 1.00 56.53 131 TYR A N 1
ATOM 1048 C CA . TYR A 1 131 ? 47.369 12.006 -58.515 1.00 56.53 131 TYR A CA 1
ATOM 1049 C C . TYR A 1 131 ? 47.752 13.184 -57.601 1.00 56.53 131 TYR A C 1
ATOM 1051 O O . TYR A 1 131 ? 47.660 14.343 -58.000 1.00 56.53 131 TYR A O 1
ATOM 1059 N N . TYR A 1 132 ? 48.148 12.898 -56.361 1.00 50.84 132 TYR A N 1
ATOM 1060 C CA . TYR A 1 132 ? 48.694 13.890 -55.437 1.00 50.84 132 TYR A CA 1
ATOM 1061 C C . TYR A 1 132 ? 50.211 13.719 -55.362 1.00 50.84 132 TYR A C 1
ATOM 1063 O O . TYR A 1 132 ? 50.721 12.696 -54.905 1.00 50.84 132 TYR A O 1
ATOM 1071 N N . TYR A 1 133 ? 50.931 14.738 -55.830 1.00 55.94 133 TYR A N 1
ATOM 1072 C CA . TYR A 1 133 ? 52.357 14.912 -55.571 1.00 55.94 133 TYR A CA 1
ATOM 1073 C C . TYR A 1 133 ? 52.599 15.074 -54.057 1.00 55.94 133 TYR A C 1
ATOM 1075 O O . TYR A 1 133 ? 51.833 15.783 -53.397 1.00 55.94 133 TYR A O 1
ATOM 1083 N N . PRO A 1 134 ? 53.666 14.485 -53.486 1.00 50.31 134 PRO A N 1
ATOM 1084 C CA . PRO A 1 134 ? 53.962 14.627 -52.070 1.00 50.31 134 PRO A CA 1
ATOM 1085 C C . PRO A 1 134 ? 54.648 15.976 -51.823 1.00 50.31 134 PRO A C 1
ATOM 1087 O O . PRO A 1 134 ? 55.843 16.133 -52.068 1.00 50.31 134 PRO A O 1
ATOM 1090 N N . SER A 1 135 ? 53.914 16.966 -51.313 1.00 51.75 135 SER A N 1
ATOM 1091 C CA . SER A 1 135 ? 54.544 18.096 -50.630 1.00 51.75 135 SER A CA 1
ATOM 1092 C C . SER A 1 135 ? 54.750 17.723 -49.165 1.00 51.75 135 SER A C 1
ATOM 1094 O O . SER A 1 135 ? 53.784 17.530 -48.428 1.00 51.75 135 SER A O 1
ATOM 1096 N N . TYR A 1 136 ? 56.012 17.623 -48.757 1.00 55.38 136 TYR A N 1
ATOM 1097 C CA . TYR A 1 136 ? 56.436 17.491 -47.368 1.00 55.38 136 TYR A CA 1
ATOM 1098 C C . TYR A 1 136 ? 55.778 18.574 -46.506 1.00 55.38 136 TYR A C 1
ATOM 1100 O O . TYR A 1 136 ? 56.135 19.748 -46.600 1.00 55.38 136 TYR A O 1
ATOM 1108 N N . GLN A 1 137 ? 54.833 18.184 -45.653 1.00 54.62 137 GLN A N 1
ATOM 1109 C CA . GLN A 1 137 ? 54.358 19.025 -44.562 1.00 54.62 137 GLN A CA 1
ATOM 1110 C C . GLN A 1 137 ? 54.495 18.280 -43.239 1.00 54.62 137 GLN A C 1
ATOM 1112 O O . GLN A 1 137 ? 54.191 17.098 -43.097 1.00 54.62 137 GLN A O 1
ATOM 1117 N N . SER A 1 138 ? 55.082 19.022 -42.315 1.00 60.81 138 SER A N 1
ATOM 1118 C CA . SER A 1 138 ? 55.609 18.663 -41.010 1.00 60.81 138 SER A CA 1
ATOM 1119 C C . SER A 1 138 ? 54.604 17.987 -40.078 1.00 60.81 138 SER A C 1
ATOM 1121 O O . SER A 1 138 ? 53.436 18.360 -40.022 1.00 60.81 138 SER A O 1
ATOM 1123 N N . LEU A 1 139 ? 55.135 17.043 -39.295 1.00 61.69 139 LEU A N 1
ATOM 1124 C CA . LEU A 1 139 ? 54.523 16.366 -38.148 1.00 61.69 139 LEU A CA 1
ATOM 1125 C C . LEU A 1 139 ? 53.603 17.288 -37.324 1.00 61.69 139 LEU A C 1
ATOM 1127 O O . LEU A 1 139 ? 54.061 18.345 -36.881 1.00 61.69 139 LEU A O 1
ATOM 1131 N N . PRO A 1 140 ? 52.354 16.886 -37.025 1.00 59.78 140 PRO A N 1
ATOM 1132 C CA . PRO A 1 140 ? 51.568 17.581 -36.023 1.00 59.78 140 PRO A CA 1
ATOM 1133 C C . PRO A 1 140 ? 52.098 17.258 -34.621 1.00 59.78 140 PRO A C 1
ATOM 1135 O O . PRO A 1 140 ? 52.444 16.121 -34.295 1.00 59.78 140 PRO A O 1
ATOM 1138 N N . ALA A 1 141 ? 52.157 18.298 -33.793 1.00 63.38 141 ALA A N 1
ATOM 1139 C CA . ALA A 1 141 ? 52.496 18.214 -32.384 1.00 63.38 141 ALA A CA 1
ATOM 1140 C C . ALA A 1 141 ? 51.507 17.310 -31.625 1.00 63.38 141 ALA A C 1
ATOM 1142 O O . ALA A 1 141 ? 50.298 17.344 -31.857 1.00 63.38 141 ALA A O 1
ATOM 1143 N N . TYR A 1 142 ? 52.047 16.514 -30.702 1.00 60.25 142 TYR A N 1
ATOM 1144 C CA . TYR A 1 142 ? 51.308 15.652 -29.779 1.00 60.25 142 TYR A CA 1
ATOM 1145 C C . TYR A 1 142 ? 50.140 16.387 -29.095 1.00 60.25 142 TYR A C 1
ATOM 1147 O O . TYR A 1 142 ? 50.367 17.439 -28.492 1.00 60.25 142 TYR A O 1
ATOM 1155 N N . PRO A 1 143 ? 48.917 15.825 -29.071 1.00 57.84 143 PRO A N 1
ATOM 1156 C CA . PRO A 1 143 ? 47.879 16.319 -28.183 1.00 57.84 143 PRO A CA 1
ATOM 1157 C C . PRO A 1 143 ? 48.147 15.848 -26.747 1.00 57.84 143 PRO A C 1
ATOM 1159 O O . PRO A 1 143 ? 48.270 14.654 -26.461 1.00 57.84 143 PRO A O 1
ATOM 1162 N N . SER A 1 144 ? 48.228 16.812 -25.831 1.00 59.22 144 SER A N 1
ATOM 1163 C CA . SER A 1 144 ? 48.303 16.592 -24.389 1.00 59.22 144 SER A CA 1
ATOM 1164 C C . SER A 1 144 ? 47.107 15.781 -23.888 1.00 59.22 144 SER A C 1
ATOM 1166 O O . SER A 1 144 ? 45.951 16.135 -24.120 1.00 59.22 144 SER A O 1
ATOM 1168 N N . ARG A 1 145 ? 47.402 14.707 -23.146 1.00 54.97 145 ARG A N 1
ATOM 1169 C CA . ARG A 1 145 ? 46.445 13.952 -22.324 1.00 54.97 145 ARG A CA 1
ATOM 1170 C C . ARG A 1 145 ? 45.662 14.910 -21.425 1.00 54.97 145 ARG A C 1
ATOM 1172 O O . ARG A 1 145 ? 46.227 15.470 -20.490 1.00 54.97 145 ARG A O 1
ATOM 1179 N N . ILE A 1 146 ? 44.358 15.018 -21.647 1.00 61.72 146 ILE A N 1
ATOM 1180 C CA . ILE A 1 146 ? 43.427 15.496 -20.624 1.00 61.72 146 ILE A CA 1
ATOM 1181 C C . ILE A 1 146 ? 43.001 14.262 -19.813 1.00 61.72 146 ILE A C 1
ATOM 1183 O O . ILE A 1 146 ? 42.512 13.298 -20.405 1.00 61.72 146 ILE A O 1
ATOM 1187 N N . PRO A 1 147 ? 43.195 14.226 -18.484 1.00 58.31 147 PRO A N 1
ATOM 1188 C CA . PRO A 1 147 ? 42.678 13.138 -17.672 1.00 58.31 147 PRO A CA 1
ATOM 1189 C C . PRO A 1 147 ? 41.161 13.287 -17.527 1.00 58.31 147 PRO A C 1
ATOM 1191 O O . PRO A 1 147 ? 40.666 14.292 -17.020 1.00 58.31 147 PRO A O 1
ATOM 1194 N N . HIS A 1 148 ? 40.421 12.267 -17.961 1.00 53.72 148 HIS A N 1
ATOM 1195 C CA . HIS A 1 148 ? 38.998 12.129 -17.675 1.00 53.72 148 HIS A CA 1
ATOM 1196 C C . HIS A 1 148 ? 38.784 12.042 -16.158 1.00 53.72 148 HIS A C 1
ATOM 1198 O O . HIS A 1 148 ? 39.146 11.050 -15.525 1.00 53.72 148 HIS A O 1
ATOM 1204 N N . GLN A 1 149 ? 38.164 13.068 -15.568 1.00 50.84 149 GLN A N 1
ATOM 1205 C CA . GLN A 1 149 ? 37.541 12.927 -14.258 1.00 50.84 149 GLN A CA 1
ATOM 1206 C C . GLN A 1 149 ? 36.314 12.021 -14.392 1.00 50.84 149 GLN A C 1
ATOM 1208 O O . GLN A 1 149 ? 35.300 12.395 -14.977 1.00 50.84 149 GLN A O 1
ATOM 1213 N N . HIS A 1 150 ? 36.397 10.830 -13.807 1.00 52.28 150 HIS A N 1
ATOM 1214 C CA . HIS A 1 150 ? 35.226 10.033 -13.472 1.00 52.28 150 HIS A CA 1
ATOM 1215 C C . HIS A 1 150 ? 34.483 10.707 -12.313 1.00 52.28 150 HIS A C 1
ATOM 1217 O O . HIS A 1 150 ? 34.819 10.511 -11.145 1.00 52.28 150 HIS A O 1
ATOM 1223 N N . GLN A 1 151 ? 33.447 11.482 -12.629 1.00 46.62 151 GLN A N 1
ATOM 1224 C CA . GLN A 1 151 ? 32.465 11.913 -11.640 1.00 46.62 151 GLN A CA 1
ATOM 1225 C C . GLN A 1 151 ? 31.517 10.735 -11.371 1.00 46.62 151 GLN A C 1
ATOM 1227 O O . GLN A 1 151 ? 30.565 10.485 -12.107 1.00 46.62 151 GLN A O 1
ATOM 1232 N N . LYS A 1 152 ? 31.817 9.954 -10.329 1.00 48.59 152 LYS A N 1
ATOM 1233 C CA . LYS A 1 152 ? 30.869 8.989 -9.764 1.00 48.59 152 LYS A CA 1
ATOM 1234 C C . LYS A 1 152 ? 29.782 9.772 -9.032 1.00 48.59 152 LYS A C 1
ATOM 1236 O O . LYS A 1 152 ? 29.983 10.194 -7.898 1.00 48.59 152 LYS A O 1
ATOM 1241 N N . THR A 1 153 ? 28.621 9.942 -9.650 1.00 51.72 153 THR A N 1
ATOM 1242 C CA . THR A 1 153 ? 27.390 10.300 -8.936 1.00 51.72 153 THR A CA 1
ATOM 1243 C C . THR A 1 153 ? 26.816 9.041 -8.283 1.00 51.72 153 THR A C 1
ATOM 1245 O O . THR A 1 153 ? 25.824 8.466 -8.723 1.00 51.72 153 THR A O 1
ATOM 1248 N N . GLY A 1 154 ? 27.486 8.587 -7.219 1.00 46.66 154 GLY A N 1
ATOM 1249 C CA . GLY A 1 154 ? 26.927 7.642 -6.259 1.00 46.66 154 GLY A CA 1
ATOM 1250 C C . GLY A 1 154 ? 25.930 8.381 -5.376 1.00 46.66 154 GLY A C 1
ATOM 1251 O O . GLY A 1 154 ? 26.310 9.095 -4.453 1.00 46.66 154 GLY A O 1
ATOM 1252 N N . LYS A 1 155 ? 24.652 8.273 -5.732 1.00 46.56 155 LYS A N 1
ATOM 1253 C CA . LYS A 1 155 ? 23.512 8.681 -4.915 1.00 46.56 155 LYS A CA 1
ATOM 1254 C C . LYS A 1 155 ? 23.365 7.655 -3.787 1.00 46.56 155 LYS A C 1
ATOM 1256 O O . LYS A 1 155 ? 22.617 6.691 -3.925 1.00 46.56 155 LYS A O 1
ATOM 1261 N N . ASP A 1 156 ? 24.056 7.875 -2.677 1.00 48.69 156 ASP A N 1
ATOM 1262 C CA . ASP A 1 156 ? 23.727 7.205 -1.420 1.00 48.69 156 ASP A CA 1
ATOM 1263 C C . ASP A 1 156 ? 22.489 7.900 -0.844 1.00 48.69 156 ASP A C 1
ATOM 1265 O O . ASP A 1 156 ? 22.560 8.802 -0.012 1.00 48.69 156 ASP A O 1
ATOM 1269 N N . ASN A 1 157 ? 21.319 7.510 -1.352 1.00 52.16 157 ASN A N 1
ATOM 1270 C CA . ASN A 1 157 ? 20.057 7.727 -0.658 1.00 52.16 157 ASN A CA 1
ATOM 1271 C C . ASN A 1 157 ? 19.965 6.695 0.468 1.00 52.16 157 ASN A C 1
ATOM 1273 O O . ASN A 1 157 ? 19.182 5.750 0.388 1.00 52.16 157 ASN A O 1
ATOM 1277 N N . ASP A 1 158 ? 20.745 6.889 1.528 1.00 47.28 158 ASP A N 1
ATOM 1278 C CA . ASP A 1 158 ? 20.510 6.199 2.793 1.00 47.28 158 ASP A CA 1
ATOM 1279 C C . ASP A 1 158 ? 19.421 6.962 3.563 1.00 47.28 158 ASP A C 1
ATOM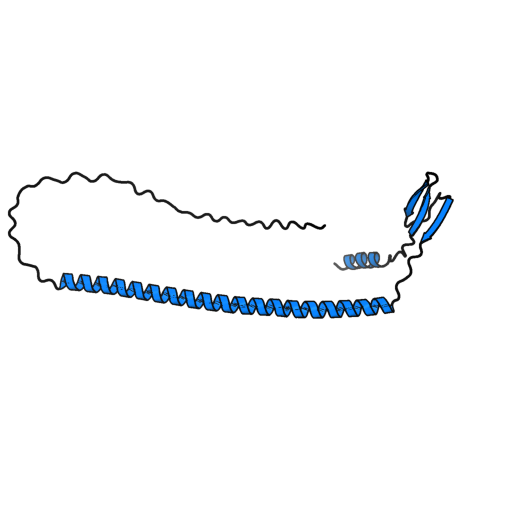 1281 O O . ASP A 1 158 ? 19.627 7.638 4.572 1.00 47.28 158 ASP A O 1
ATOM 1285 N N . GLY A 1 159 ? 18.214 6.908 2.995 1.00 46.69 159 GLY A N 1
ATOM 1286 C CA . GLY A 1 159 ? 16.974 7.352 3.613 1.00 46.69 159 GLY A CA 1
ATOM 1287 C C . GLY A 1 159 ? 16.537 6.353 4.676 1.00 46.69 159 GLY A C 1
ATOM 1288 O O . GLY A 1 159 ? 15.476 5.745 4.560 1.00 46.69 159 GLY A O 1
ATOM 1289 N N . SER A 1 160 ? 17.345 6.195 5.726 1.00 46.62 160 SER A N 1
ATOM 1290 C CA . SER A 1 160 ? 16.938 5.553 6.976 1.00 46.62 160 SER A CA 1
ATOM 1291 C C . SER A 1 160 ? 15.973 6.487 7.709 1.00 46.62 160 SER A C 1
ATOM 1293 O O . SER A 1 160 ? 16.301 7.160 8.689 1.00 46.62 160 SER A O 1
ATOM 1295 N N . GLY A 1 161 ? 14.748 6.562 7.191 1.00 45.88 161 GLY A N 1
ATOM 1296 C CA . GLY A 1 161 ? 13.605 7.135 7.876 1.00 45.88 161 GLY A CA 1
ATOM 1297 C C . GLY A 1 161 ? 13.239 6.251 9.061 1.00 45.88 161 GLY A C 1
ATOM 1298 O O . GLY A 1 161 ? 12.297 5.465 8.994 1.00 45.88 161 GLY A O 1
ATOM 1299 N N . ARG A 1 162 ? 13.965 6.382 10.177 1.00 47.22 162 ARG A N 1
ATOM 1300 C CA . ARG A 1 162 ? 13.428 5.989 11.481 1.00 47.22 162 ARG A CA 1
ATOM 1301 C C . ARG A 1 162 ? 12.218 6.876 11.745 1.00 47.22 162 ARG A C 1
ATOM 1303 O O . ARG A 1 162 ? 12.360 8.024 12.160 1.00 47.22 162 ARG A O 1
ATOM 1310 N N . ALA A 1 163 ? 11.032 6.328 11.510 1.00 47.62 163 ALA A N 1
ATOM 1311 C CA . ALA A 1 163 ? 9.787 6.874 12.012 1.00 47.62 163 ALA A CA 1
ATOM 1312 C C . ALA A 1 163 ? 9.892 6.997 13.542 1.00 47.62 163 ALA A C 1
ATOM 1314 O O . ALA A 1 163 ? 9.736 6.026 14.282 1.00 47.62 163 ALA A O 1
ATOM 1315 N N . LYS A 1 164 ? 10.197 8.202 14.032 1.00 48.84 164 LYS A N 1
ATOM 1316 C CA . LYS A 1 164 ? 9.948 8.574 15.423 1.00 48.84 164 LYS A CA 1
ATOM 1317 C C . LYS A 1 164 ? 8.445 8.784 15.541 1.00 48.84 164 LYS A C 1
ATOM 1319 O O . LYS A 1 164 ? 7.929 9.854 15.235 1.00 48.84 164 LYS A O 1
ATOM 1324 N N . ILE A 1 165 ? 7.747 7.734 15.955 1.00 51.66 165 ILE A N 1
ATOM 1325 C CA . ILE A 1 165 ? 6.376 7.839 16.444 1.00 51.66 165 ILE A CA 1
ATOM 1326 C C . ILE A 1 165 ? 6.449 8.657 17.737 1.00 51.66 165 ILE A C 1
ATOM 1328 O O . ILE A 1 165 ? 6.855 8.149 18.781 1.00 51.66 165 ILE A O 1
ATOM 1332 N N . ILE A 1 166 ? 6.120 9.945 17.658 1.00 50.72 166 ILE A N 1
ATOM 1333 C CA . ILE A 1 166 ? 5.871 10.780 18.833 1.00 50.72 166 ILE A CA 1
ATOM 1334 C C . ILE A 1 166 ? 4.367 10.716 19.083 1.00 50.72 166 ILE A C 1
ATOM 1336 O O . ILE A 1 166 ? 3.586 11.393 18.421 1.00 50.72 166 ILE A O 1
ATOM 1340 N N . PHE A 1 167 ? 3.961 9.873 20.031 1.00 47.22 167 PHE A N 1
ATOM 1341 C CA . PHE A 1 167 ? 2.639 9.971 20.641 1.00 47.22 167 PHE A CA 1
ATOM 1342 C C . PHE A 1 167 ? 2.614 11.236 21.495 1.00 47.22 167 PHE A C 1
ATOM 1344 O O . PHE A 1 167 ? 3.291 11.303 22.519 1.00 47.22 167 PHE A O 1
ATOM 1351 N N . ASN A 1 168 ? 1.843 12.235 21.073 1.00 49.28 168 ASN A N 1
ATOM 1352 C CA . ASN A 1 168 ? 1.527 13.387 21.904 1.00 49.28 168 ASN A CA 1
ATOM 1353 C C . ASN A 1 168 ? 0.068 13.246 22.342 1.00 49.28 168 ASN A C 1
ATOM 1355 O O . ASN A 1 168 ? -0.848 13.411 21.541 1.00 49.28 168 ASN A O 1
ATOM 1359 N N . TRP A 1 169 ? -0.126 12.850 23.597 1.00 45.38 169 TRP A N 1
ATOM 1360 C CA . TRP A 1 169 ? -1.415 12.919 24.275 1.00 45.38 169 TRP A CA 1
ATOM 1361 C C . TRP A 1 169 ? -1.523 14.296 24.925 1.00 45.38 169 TRP A C 1
ATOM 1363 O O . TRP A 1 169 ? -0.709 14.627 25.791 1.00 45.38 169 TRP A O 1
ATOM 1373 N N . LYS A 1 170 ? -2.526 15.081 24.531 1.00 51.56 170 LYS A N 1
ATOM 1374 C CA . LYS A 1 170 ? -3.057 16.164 25.354 1.00 51.56 170 LYS A CA 1
ATOM 1375 C C . LYS A 1 170 ? -4.540 16.354 25.085 1.00 51.56 170 LYS A C 1
ATOM 1377 O O . LYS A 1 170 ? -4.917 16.266 23.898 1.00 51.56 170 LYS A O 1
#